Protein AF-A0A645FWK5-F1 (afdb_monomer)

Structure (mmCIF, N/CA/C/O backbone):
data_AF-A0A645FWK5-F1
#
_entry.id   AF-A0A645FWK5-F1
#
loop_
_atom_site.group_PDB
_atom_site.id
_atom_site.type_symbol
_atom_site.label_atom_id
_atom_site.label_alt_id
_atom_site.label_comp_id
_atom_site.label_asym_id
_atom_site.label_entity_id
_atom_site.label_seq_id
_atom_site.pdbx_PDB_ins_code
_atom_site.Cartn_x
_atom_site.Cartn_y
_atom_site.Cartn_z
_atom_site.occupancy
_atom_site.B_iso_or_equiv
_atom_site.auth_seq_id
_atom_site.auth_comp_id
_atom_site.auth_asym_id
_atom_site.auth_atom_id
_atom_site.pdbx_PDB_model_num
ATOM 1 N N . MET A 1 1 ? -6.117 4.543 -31.894 1.00 68.00 1 MET A N 1
ATOM 2 C CA . MET A 1 1 ? -6.393 4.931 -30.494 1.00 68.00 1 MET A CA 1
ATOM 3 C C . MET A 1 1 ? -5.572 6.162 -30.114 1.00 68.00 1 MET A C 1
ATOM 5 O O . MET A 1 1 ? -6.156 7.103 -29.608 1.00 68.00 1 MET A O 1
ATOM 9 N N . GLU A 1 2 ? -4.288 6.235 -30.479 1.00 79.75 2 GLU A N 1
ATOM 10 C CA . GLU A 1 2 ? -3.464 7.461 -30.353 1.00 79.75 2 GLU A CA 1
ATOM 11 C C . GLU A 1 2 ? -4.088 8.691 -31.031 1.00 79.75 2 GLU A C 1
ATOM 13 O O . GLU A 1 2 ? -4.294 9.718 -30.398 1.00 79.75 2 GLU A O 1
ATOM 18 N N . ASP A 1 3 ? -4.516 8.550 -3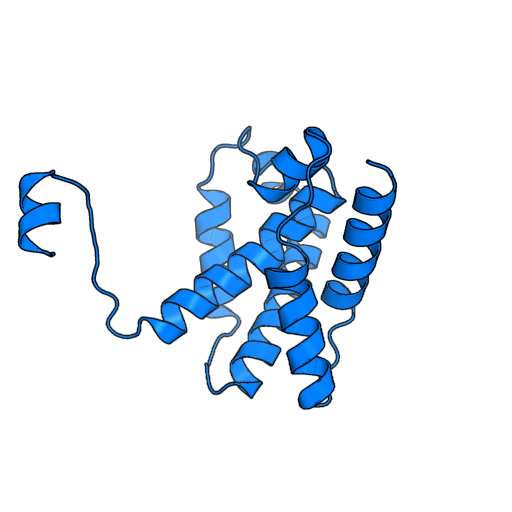2.287 1.00 84.12 3 ASP 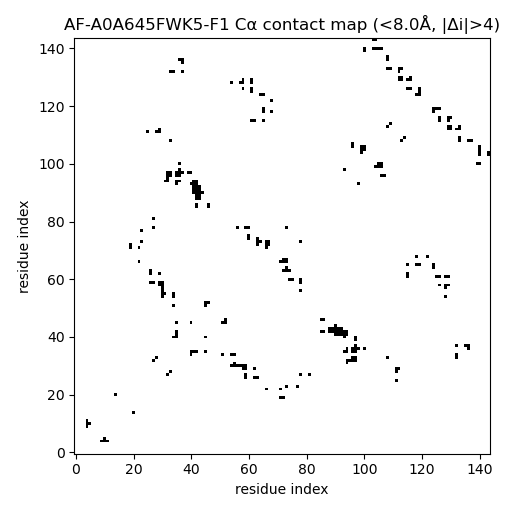A N 1
ATOM 19 C CA . ASP A 1 3 ? -5.224 9.596 -33.043 1.00 84.12 3 ASP A CA 1
ATOM 20 C C . ASP A 1 3 ? -6.532 10.070 -32.365 1.00 84.12 3 ASP A C 1
ATOM 22 O O . ASP A 1 3 ? -6.988 11.190 -32.572 1.00 84.12 3 ASP A O 1
ATOM 26 N N . PHE A 1 4 ? -7.140 9.250 -31.500 1.00 88.75 4 PHE A N 1
ATOM 27 C CA . PHE A 1 4 ? -8.268 9.690 -30.679 1.00 88.75 4 PHE A CA 1
ATOM 28 C C . PHE A 1 4 ? -7.798 10.582 -29.522 1.00 88.75 4 PHE A C 1
ATOM 30 O O . PHE A 1 4 ? -8.301 11.696 -29.404 1.00 88.75 4 PHE A O 1
ATOM 37 N N . PHE A 1 5 ? -6.805 10.146 -28.737 1.00 87.81 5 PHE A N 1
ATOM 38 C CA . PHE A 1 5 ? -6.275 10.921 -27.606 1.00 87.81 5 PHE A CA 1
ATOM 39 C C . PHE A 1 5 ? -5.657 12.260 -28.037 1.00 87.81 5 PHE A C 1
ATOM 41 O O . PHE A 1 5 ? -5.910 13.285 -27.400 1.00 87.81 5 PHE A O 1
ATOM 48 N N . LEU A 1 6 ? -4.941 12.281 -29.169 1.00 84.75 6 LEU A N 1
ATOM 49 C CA . LEU A 1 6 ? -4.386 13.507 -29.755 1.00 84.75 6 LEU A CA 1
ATOM 50 C C . LEU A 1 6 ? -5.475 14.526 -30.106 1.00 84.75 6 L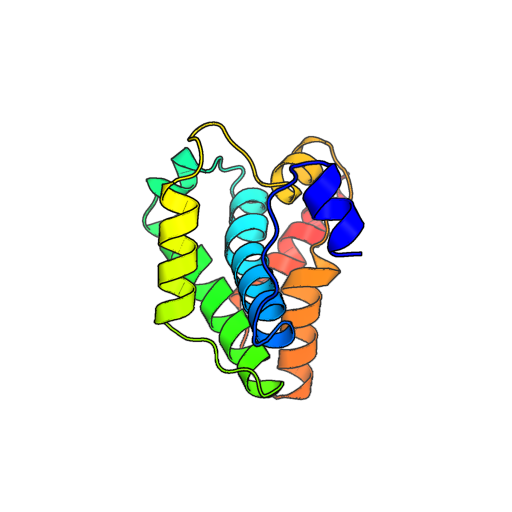EU A C 1
ATOM 52 O O . LEU A 1 6 ? -5.311 15.719 -29.861 1.00 84.75 6 LEU A O 1
ATOM 56 N N . ARG A 1 7 ? -6.611 14.068 -30.645 1.00 92.69 7 ARG A N 1
ATOM 57 C CA . ARG A 1 7 ? -7.734 14.950 -30.994 1.00 92.69 7 ARG A CA 1
ATOM 58 C C . ARG A 1 7 ? -8.508 15.457 -29.785 1.00 92.69 7 ARG A C 1
ATOM 60 O O . ARG A 1 7 ? -9.095 16.531 -29.868 1.00 92.69 7 ARG A O 1
ATOM 67 N N . THR A 1 8 ? -8.552 14.697 -28.694 1.00 93.25 8 THR A N 1
ATOM 68 C CA . THR A 1 8 ? -9.284 15.095 -27.484 1.00 93.25 8 THR A CA 1
ATOM 69 C C . THR A 1 8 ? -8.459 15.967 -26.541 1.00 93.25 8 THR A C 1
ATOM 71 O O . THR A 1 8 ? -9.027 16.525 -25.608 1.00 93.25 8 THR A O 1
ATOM 74 N N . GLY A 1 9 ? -7.141 16.080 -26.751 1.00 89.06 9 GLY A N 1
ATOM 75 C CA . GLY A 1 9 ? -6.245 16.822 -25.857 1.00 89.06 9 GLY A CA 1
ATOM 76 C C . GLY A 1 9 ? -6.098 16.181 -24.473 1.00 89.06 9 GLY A C 1
ATOM 77 O O . GLY A 1 9 ? -5.742 16.862 -23.517 1.00 89.06 9 GLY A O 1
ATOM 78 N N . ILE A 1 10 ? -6.406 14.885 -24.358 1.00 90.19 10 ILE A N 1
ATOM 79 C CA . ILE A 1 10 ? -6.196 14.123 -23.126 1.00 90.19 10 ILE A CA 1
ATOM 80 C C . ILE A 1 10 ? -4.739 13.682 -23.138 1.00 90.19 10 ILE A C 1
ATOM 82 O O . ILE A 1 10 ? -4.320 12.975 -24.056 1.00 90.19 10 ILE A O 1
ATOM 86 N N . GLU A 1 11 ? -3.978 14.111 -22.135 1.00 89.00 11 GLU A N 1
ATOM 87 C CA . GLU A 1 11 ? -2.594 13.679 -21.969 1.00 89.00 11 GLU A CA 1
ATOM 88 C C . GLU A 1 11 ? -2.527 12.156 -21.831 1.00 89.00 11 GLU A C 1
ATOM 90 O O . GLU A 1 11 ? -3.297 11.541 -21.089 1.00 89.00 11 GLU A O 1
ATOM 95 N N . TYR A 1 12 ? -1.604 11.550 -22.569 1.00 88.56 12 TYR A N 1
ATOM 96 C CA . TYR A 1 12 ? -1.345 10.122 -22.526 1.00 88.56 12 TYR A CA 1
ATOM 97 C C . TYR A 1 12 ? 0.150 9.874 -22.662 1.00 88.56 12 TYR A C 1
ATOM 99 O O . TYR A 1 12 ? 0.881 10.666 -23.254 1.00 88.56 12 TYR A O 1
ATOM 107 N N . ASP A 1 13 ? 0.574 8.739 -22.132 1.00 88.25 13 ASP A N 1
ATOM 108 C CA . ASP A 1 13 ? 1.906 8.193 -22.322 1.00 88.25 13 ASP A CA 1
ATOM 109 C C . ASP A 1 13 ? 1.760 6.704 -22.642 1.00 88.25 13 ASP A C 1
ATOM 111 O O . ASP A 1 13 ? 0.814 6.058 -22.174 1.00 88.25 13 ASP A O 1
ATOM 115 N N . ILE A 1 14 ? 2.653 6.168 -23.472 1.00 88.62 14 ILE A N 1
ATOM 116 C CA . ILE A 1 14 ? 2.700 4.735 -23.776 1.00 88.62 14 ILE A CA 1
ATOM 117 C C . ILE A 1 14 ? 3.930 4.181 -23.063 1.00 88.62 14 ILE A C 1
ATOM 119 O O . ILE A 1 14 ? 5.045 4.394 -23.539 1.00 88.62 14 ILE A O 1
ATOM 123 N N . PRO A 1 15 ? 3.753 3.465 -21.939 1.00 89.25 15 PRO A N 1
ATOM 124 C CA . PRO A 1 15 ? 4.878 2.914 -21.208 1.00 89.25 15 PRO A CA 1
ATOM 125 C C . PRO A 1 15 ? 5.660 1.927 -22.072 1.00 89.25 15 PRO A C 1
ATOM 127 O O . PRO A 1 15 ? 5.067 1.050 -22.703 1.00 89.25 15 PRO A O 1
ATOM 130 N N . GLU A 1 16 ? 6.989 2.012 -22.024 1.00 90.06 16 GLU A N 1
ATOM 131 C CA . GLU A 1 16 ? 7.875 1.023 -22.654 1.00 90.06 16 GLU A CA 1
ATOM 132 C C . GLU A 1 16 ? 7.628 -0.390 -22.100 1.00 90.06 16 GLU A C 1
ATOM 134 O O . GLU A 1 16 ? 7.682 -1.373 -22.836 1.00 90.06 16 GLU A O 1
ATOM 139 N N . ASP A 1 17 ? 7.298 -0.481 -20.807 1.00 93.38 17 ASP A N 1
ATOM 140 C CA . ASP A 1 17 ? 6.880 -1.710 -20.138 1.00 93.38 17 ASP A CA 1
ATOM 141 C C . ASP A 1 17 ? 5.573 -1.484 -19.366 1.00 93.38 17 ASP A C 1
ATOM 143 O O . ASP A 1 17 ? 5.536 -0.973 -18.237 1.00 93.38 17 ASP A O 1
ATOM 147 N N . MET A 1 18 ? 4.470 -1.881 -20.002 1.00 94.88 18 MET A N 1
ATOM 148 C CA . MET A 1 18 ? 3.132 -1.786 -19.425 1.00 94.88 18 MET A CA 1
ATOM 149 C C . MET A 1 18 ? 2.966 -2.692 -18.201 1.00 94.88 18 MET A C 1
ATOM 151 O O . MET A 1 18 ? 2.308 -2.298 -17.240 1.00 94.88 18 MET A O 1
ATOM 155 N N . ILE A 1 19 ? 3.569 -3.883 -18.195 1.00 96.38 19 ILE A N 1
ATOM 156 C CA . ILE A 1 19 ? 3.394 -4.846 -17.101 1.00 96.38 19 ILE A CA 1
ATOM 157 C C . ILE A 1 19 ? 4.065 -4.319 -15.835 1.00 96.38 19 ILE A C 1
ATOM 159 O O . ILE A 1 19 ? 3.433 -4.267 -14.780 1.00 96.38 19 ILE A O 1
ATOM 163 N N . THR A 1 20 ? 5.297 -3.826 -15.942 1.00 95.25 20 THR A N 1
ATOM 164 C CA . THR A 1 20 ? 5.979 -3.180 -14.813 1.00 95.25 20 THR A CA 1
ATOM 165 C C . THR A 1 20 ? 5.212 -1.948 -14.326 1.00 95.25 20 THR A C 1
ATOM 167 O O . THR A 1 20 ? 5.099 -1.716 -13.121 1.00 95.25 20 THR A O 1
ATOM 170 N N . SER A 1 21 ? 4.633 -1.167 -15.240 1.00 95.38 21 SER A N 1
ATOM 171 C CA . SER A 1 21 ? 3.834 0.016 -14.892 1.00 95.38 21 SER A CA 1
ATOM 172 C C . SER A 1 21 ? 2.556 -0.347 -14.125 1.00 95.38 21 SER A C 1
ATOM 174 O O . SER A 1 21 ? 2.227 0.303 -13.128 1.00 95.38 21 SER A O 1
ATOM 176 N N . LEU A 1 22 ? 1.882 -1.431 -14.522 1.00 97.00 22 LEU A N 1
ATOM 177 C CA . LEU A 1 22 ? 0.736 -1.989 -13.801 1.00 97.00 22 LEU A CA 1
ATOM 178 C C . LEU A 1 22 ? 1.129 -2.443 -12.392 1.00 97.00 22 LEU A C 1
ATOM 180 O O . LEU A 1 22 ? 0.460 -2.070 -11.429 1.00 97.00 22 LEU A O 1
ATOM 184 N N . TRP A 1 23 ? 2.242 -3.164 -12.245 1.00 98.12 23 TRP A N 1
ATOM 185 C CA . TRP A 1 23 ? 2.727 -3.616 -10.938 1.00 98.12 23 TRP A CA 1
ATOM 186 C C . TRP A 1 23 ? 3.129 -2.465 -10.012 1.00 98.12 23 TRP A C 1
ATOM 188 O O . TRP A 1 23 ? 2.835 -2.515 -8.819 1.00 98.12 23 TRP A O 1
ATOM 198 N N . LYS A 1 24 ? 3.723 -1.388 -10.542 1.00 97.56 24 LYS A N 1
ATOM 199 C CA . LYS A 1 24 ? 3.991 -0.165 -9.762 1.00 97.56 24 LYS A CA 1
ATOM 200 C C . LYS A 1 24 ? 2.700 0.435 -9.213 1.00 97.56 24 LYS A C 1
ATOM 202 O O . LYS A 1 24 ? 2.625 0.775 -8.033 1.00 97.56 24 LYS A O 1
ATOM 207 N N . LYS A 1 25 ? 1.664 0.540 -10.053 1.00 96.88 25 LYS A N 1
ATOM 208 C CA . LYS A 1 25 ? 0.363 1.075 -9.637 1.00 96.88 25 LYS A CA 1
ATOM 209 C C . LYS A 1 25 ? -0.330 0.165 -8.622 1.00 96.88 25 LYS A C 1
ATOM 211 O O . LYS A 1 25 ? -0.866 0.656 -7.628 1.00 96.88 25 LYS A O 1
ATOM 216 N N . PHE A 1 26 ? -0.277 -1.143 -8.848 1.00 98.44 26 PHE A N 1
ATOM 217 C CA . PHE A 1 26 ? -0.772 -2.162 -7.929 1.00 98.44 26 PHE A CA 1
ATOM 218 C C . PHE A 1 26 ? -0.093 -2.067 -6.556 1.00 98.44 26 PHE A C 1
ATOM 220 O O . PHE A 1 26 ? -0.781 -1.986 -5.539 1.00 98.44 26 PHE A O 1
ATOM 227 N N . MET A 1 27 ? 1.241 -1.994 -6.519 1.00 98.62 27 MET A N 1
ATOM 228 C CA . MET A 1 27 ? 2.020 -1.829 -5.290 1.00 98.62 27 MET A CA 1
ATOM 229 C C . MET A 1 27 ? 1.612 -0.550 -4.552 1.00 98.62 27 MET A C 1
ATOM 231 O O . MET A 1 27 ? 1.323 -0.600 -3.356 1.00 98.62 27 MET A O 1
ATOM 235 N N . MET A 1 28 ? 1.511 0.579 -5.266 1.00 98.12 28 MET A N 1
ATOM 236 C CA . MET A 1 28 ? 1.076 1.850 -4.682 1.00 98.12 28 MET A CA 1
ATOM 237 C C . MET A 1 28 ? -0.304 1.731 -4.031 1.00 98.12 28 MET A C 1
ATOM 239 O O . MET A 1 28 ? -0.466 2.142 -2.886 1.00 98.12 28 MET A O 1
ATOM 243 N N . ASN A 1 29 ? -1.293 1.168 -4.730 1.00 98.12 29 ASN A N 1
ATOM 244 C CA . ASN A 1 29 ? -2.644 1.017 -4.191 1.00 98.12 29 ASN A CA 1
ATOM 245 C C . ASN A 1 29 ? -2.670 0.038 -3.002 1.00 98.12 29 ASN A C 1
ATOM 247 O O . ASN A 1 29 ? -3.315 0.315 -1.994 1.00 98.12 29 ASN A O 1
ATOM 251 N N . THR A 1 30 ? -1.911 -1.056 -3.074 1.00 98.31 30 THR A N 1
ATOM 252 C CA . THR A 1 30 ? -1.781 -2.039 -1.988 1.00 98.31 30 THR A CA 1
ATOM 253 C C . THR A 1 30 ? -1.223 -1.390 -0.718 1.00 98.31 30 THR A C 1
ATOM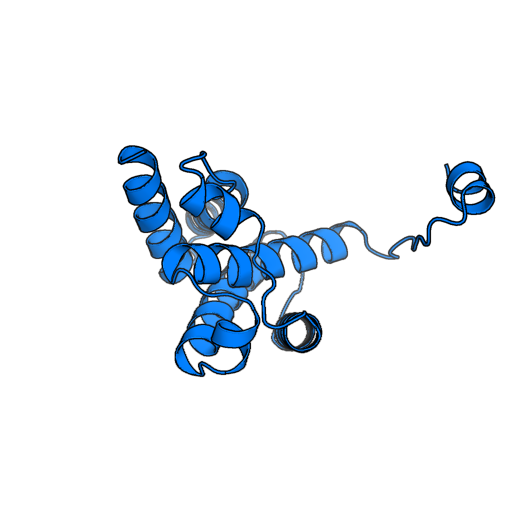 255 O O . THR A 1 30 ? -1.745 -1.606 0.373 1.00 98.31 30 THR A O 1
ATOM 258 N N . GLY A 1 31 ? -0.209 -0.533 -0.838 1.00 97.62 31 GLY A N 1
ATOM 259 C CA . GLY A 1 31 ? 0.314 0.220 0.299 1.00 97.62 31 GLY A CA 1
ATOM 260 C C . GLY A 1 31 ? -0.621 1.329 0.773 1.00 97.62 31 GLY A C 1
ATOM 261 O O . GLY A 1 31 ? -0.989 1.392 1.942 1.00 97.62 31 GLY A O 1
ATOM 262 N N . LEU A 1 32 ? -0.994 2.236 -0.126 1.00 98.06 32 LEU A N 1
ATOM 263 C CA . LEU A 1 32 ? -1.666 3.492 0.208 1.00 98.06 32 LEU A CA 1
ATOM 264 C C . LEU A 1 32 ? -3.163 3.320 0.486 1.00 98.06 32 LEU A C 1
ATOM 266 O O . LEU A 1 32 ? -3.634 3.776 1.530 1.00 98.06 32 LEU A O 1
ATOM 270 N N . ASN A 1 33 ? -3.911 2.671 -0.414 1.00 98.38 33 ASN A N 1
ATOM 271 C CA . ASN A 1 33 ? -5.372 2.581 -0.317 1.00 98.38 33 ASN A CA 1
ATOM 272 C C . ASN A 1 33 ? -5.777 1.808 0.935 1.00 98.38 33 ASN A C 1
ATOM 274 O O . ASN A 1 33 ? -6.543 2.325 1.747 1.00 98.38 33 ASN A O 1
ATOM 278 N N . GLN A 1 34 ? -5.175 0.640 1.151 1.00 98.50 34 GLN A N 1
ATOM 279 C CA . GLN A 1 34 ? -5.483 -0.213 2.299 1.00 98.50 34 GLN A CA 1
ATOM 280 C C . GLN A 1 34 ? -5.119 0.457 3.628 1.00 98.50 34 GLN A C 1
ATOM 282 O O . GLN A 1 34 ? -5.934 0.473 4.549 1.00 98.50 34 GLN A O 1
ATOM 287 N N . THR A 1 35 ? -3.943 1.098 3.713 1.00 98.56 35 THR A N 1
ATOM 288 C CA . THR A 1 35 ? -3.557 1.828 4.931 1.00 98.56 35 THR A CA 1
ATOM 289 C C . THR A 1 35 ? -4.535 2.965 5.226 1.00 98.56 35 THR A C 1
ATOM 291 O O . THR A 1 35 ? -4.979 3.119 6.362 1.00 98.56 35 THR A O 1
ATOM 294 N N . SER A 1 36 ? -4.894 3.758 4.210 1.00 98.50 36 SER A N 1
ATOM 295 C CA . SER A 1 36 ? -5.826 4.876 4.393 1.00 98.50 36 SER A CA 1
ATOM 296 C C . SER A 1 36 ? -7.223 4.412 4.816 1.00 98.50 36 SER A C 1
ATOM 298 O O . SER A 1 36 ? -7.825 5.043 5.679 1.00 98.50 36 SER A O 1
ATOM 300 N N . ALA A 1 37 ? -7.702 3.291 4.266 1.00 98.38 37 ALA A N 1
ATOM 301 C CA . ALA A 1 37 ? -9.001 2.709 4.575 1.00 98.38 37 ALA A CA 1
ATOM 302 C C . ALA A 1 37 ? -9.061 2.202 6.021 1.00 98.38 37 ALA A C 1
ATOM 304 O O . ALA A 1 37 ? -9.997 2.519 6.747 1.00 98.38 37 ALA A O 1
ATOM 305 N N . ILE A 1 38 ? -8.021 1.489 6.463 1.00 98.25 38 ILE A N 1
ATOM 306 C CA . ILE A 1 38 ? -7.945 0.935 7.820 1.00 98.25 38 ILE A CA 1
ATOM 307 C C . ILE A 1 38 ? -7.799 2.032 8.879 1.00 98.25 38 ILE A C 1
ATOM 309 O O . ILE A 1 38 ? -8.382 1.931 9.956 1.00 98.25 38 ILE A O 1
ATOM 313 N N . LEU A 1 39 ? -7.015 3.077 8.596 1.00 98.38 39 LEU A N 1
ATOM 314 C CA . LEU A 1 39 ? -6.772 4.161 9.552 1.00 98.38 39 LEU A CA 1
ATOM 315 C C . LEU A 1 39 ? -7.833 5.269 9.510 1.00 98.38 39 LEU A C 1
ATOM 317 O O . LEU A 1 39 ? -7.882 6.087 10.427 1.00 98.38 39 LEU A O 1
ATOM 321 N N . GLY A 1 40 ? -8.650 5.340 8.456 1.00 98.31 40 GLY A N 1
ATOM 322 C CA . GLY A 1 40 ? -9.552 6.472 8.231 1.00 98.31 40 GLY A CA 1
ATOM 323 C C . GLY A 1 40 ? -8.814 7.770 7.880 1.00 98.31 40 GLY A C 1
ATOM 324 O O . GLY A 1 40 ? -9.258 8.854 8.250 1.00 98.31 40 GLY A O 1
ATOM 325 N N . PHE A 1 41 ? -7.640 7.679 7.247 1.00 98.56 41 PHE A N 1
ATOM 326 C CA . PHE A 1 41 ? -6.732 8.817 7.060 1.00 98.56 41 PHE A CA 1
ATOM 327 C C . PHE A 1 41 ? -6.821 9.418 5.655 1.00 98.56 41 PHE A C 1
ATOM 329 O O . PHE A 1 41 ? -6.726 8.714 4.651 1.00 98.56 41 PHE A O 1
ATOM 336 N N . THR A 1 42 ? -6.897 10.749 5.582 1.00 98.62 42 THR A N 1
ATOM 337 C CA . THR A 1 42 ? -6.678 11.502 4.335 1.00 98.62 42 THR A CA 1
ATOM 338 C C . THR A 1 42 ? -5.202 11.471 3.926 1.00 98.62 42 THR A C 1
ATOM 340 O O . THR A 1 42 ? -4.328 11.145 4.739 1.00 98.62 42 THR A O 1
ATOM 343 N N . TYR A 1 43 ? -4.881 11.884 2.694 1.00 98.38 43 TYR A N 1
ATOM 344 C CA . TYR A 1 43 ? -3.485 11.998 2.251 1.00 98.38 43 TYR A CA 1
ATOM 345 C C . TYR A 1 43 ? -2.652 12.870 3.195 1.00 98.38 43 TYR A C 1
ATOM 347 O O . TYR A 1 43 ? -1.558 12.472 3.576 1.00 98.38 43 TYR A O 1
ATOM 355 N N . GLY A 1 44 ? -3.179 13.999 3.674 1.00 98.44 44 GLY A N 1
ATOM 356 C CA . GLY A 1 44 ? -2.454 14.880 4.591 1.00 98.44 44 GLY A CA 1
ATOM 357 C C . GLY A 1 44 ? -2.108 14.221 5.928 1.00 98.44 44 GLY A C 1
ATOM 358 O O . GLY A 1 44 ? -1.027 14.444 6.477 1.00 98.44 44 GLY A O 1
ATOM 359 N N . MET A 1 45 ? -3.004 13.389 6.464 1.00 98.56 45 MET A N 1
ATOM 360 C CA . MET A 1 45 ? -2.734 12.624 7.687 1.00 98.56 45 MET A CA 1
ATOM 361 C C . MET A 1 45 ? -1.655 11.562 7.449 1.00 98.56 45 MET A C 1
ATOM 363 O O . MET A 1 45 ? -0.747 11.412 8.268 1.00 98.56 45 MET A O 1
ATOM 367 N N . MET A 1 46 ? -1.712 10.883 6.300 1.00 98.25 46 MET A N 1
ATOM 368 C CA . MET A 1 46 ? -0.713 9.899 5.876 1.00 98.25 46 MET A CA 1
ATOM 369 C C . MET A 1 46 ? 0.671 10.528 5.663 1.00 98.25 46 MET A C 1
ATOM 371 O O . MET A 1 46 ? 1.667 9.998 6.151 1.00 98.25 46 MET A O 1
ATOM 375 N N . GLN A 1 47 ? 0.737 11.691 5.010 1.00 98.38 47 GLN A N 1
ATOM 376 C CA . GLN A 1 47 ? 1.970 12.445 4.759 1.00 98.38 47 GLN A CA 1
ATOM 377 C C . GLN A 1 47 ? 2.715 12.774 6.059 1.00 98.38 47 GLN A C 1
ATOM 379 O O . GLN A 1 47 ? 3.939 12.657 6.117 1.00 98.38 47 GLN A O 1
ATOM 384 N N . ARG A 1 48 ? 1.981 13.149 7.117 1.00 98.19 48 ARG A N 1
ATOM 385 C CA . ARG A 1 48 ? 2.550 13.611 8.395 1.00 98.19 48 ARG A CA 1
ATOM 386 C C . ARG A 1 48 ? 2.830 12.507 9.412 1.00 98.19 48 ARG A C 1
ATOM 388 O O . ARG A 1 48 ? 3.519 12.782 10.387 1.00 98.19 48 ARG A O 1
ATOM 395 N N . SER A 1 49 ? 2.289 11.301 9.236 1.00 98.56 49 SER A N 1
ATOM 396 C CA . SER A 1 49 ? 2.391 10.219 10.223 1.00 98.56 49 SER A CA 1
ATOM 397 C C . SER A 1 49 ? 3.540 9.257 9.891 1.00 98.56 49 SER A C 1
ATOM 399 O O . SER A 1 49 ? 3.407 8.456 8.962 1.00 98.56 49 SER A O 1
ATOM 401 N N . PRO A 1 50 ? 4.654 9.251 10.656 1.00 98.50 50 PRO A N 1
ATOM 402 C CA . PRO A 1 50 ? 5.760 8.325 10.408 1.00 98.50 50 PRO A CA 1
ATOM 403 C C . PRO A 1 50 ? 5.326 6.860 10.512 1.00 98.50 50 PRO A C 1
ATOM 405 O O . PRO A 1 50 ? 5.747 6.036 9.705 1.00 98.50 50 PRO A O 1
ATOM 408 N N . SER A 1 51 ? 4.437 6.545 11.457 1.00 98.62 51 SER A N 1
ATOM 409 C CA . SER A 1 51 ? 3.913 5.190 11.644 1.00 98.62 51 SER A CA 1
ATOM 410 C C . SER A 1 51 ? 3.034 4.744 10.478 1.00 98.62 51 SER A C 1
ATOM 412 O O . SER A 1 51 ? 3.152 3.605 10.035 1.00 98.62 51 SER A O 1
ATOM 414 N N . ALA A 1 52 ? 2.190 5.635 9.940 1.00 98.44 52 ALA A N 1
ATOM 415 C CA . ALA A 1 52 ? 1.381 5.305 8.768 1.00 98.44 52 ALA A CA 1
ATOM 416 C C . ALA A 1 52 ? 2.268 5.074 7.537 1.00 98.44 52 ALA A C 1
ATOM 418 O O . ALA A 1 52 ? 2.083 4.090 6.828 1.00 98.44 52 ALA A O 1
ATOM 419 N N . ARG A 1 53 ? 3.290 5.916 7.328 1.00 98.50 53 ARG A N 1
ATOM 420 C CA . ARG A 1 53 ? 4.269 5.731 6.243 1.00 98.50 53 ARG A CA 1
ATOM 421 C C . ARG A 1 53 ? 5.062 4.434 6.388 1.00 98.50 53 ARG A C 1
ATOM 423 O O . ARG A 1 53 ? 5.287 3.755 5.393 1.00 98.50 53 ARG A O 1
ATOM 430 N N . ALA A 1 54 ? 5.475 4.072 7.602 1.00 98.69 54 ALA A N 1
ATOM 431 C CA . ALA A 1 54 ? 6.161 2.806 7.851 1.00 98.69 54 ALA A CA 1
ATOM 432 C C . ALA A 1 54 ? 5.265 1.613 7.492 1.00 98.69 54 ALA A C 1
ATOM 434 O O . ALA A 1 54 ? 5.703 0.698 6.802 1.00 98.69 54 ALA A O 1
ATOM 435 N N . LEU A 1 55 ? 3.991 1.671 7.881 1.00 98.56 55 LEU A N 1
ATOM 436 C CA . LEU A 1 55 ? 3.029 0.620 7.584 1.00 98.56 55 LEU A CA 1
ATOM 437 C C . LEU A 1 55 ? 2.744 0.503 6.073 1.00 98.56 55 LEU A C 1
ATOM 439 O O . LEU A 1 55 ? 2.784 -0.600 5.530 1.00 98.56 55 LEU A O 1
ATOM 443 N N . MET A 1 56 ? 2.563 1.635 5.379 1.00 98.56 56 MET A N 1
ATOM 444 C CA . MET A 1 56 ? 2.467 1.667 3.914 1.00 98.56 56 MET A CA 1
ATOM 445 C C . MET A 1 56 ? 3.691 1.029 3.254 1.00 98.56 56 MET A C 1
ATOM 447 O O . MET A 1 56 ? 3.543 0.262 2.307 1.00 98.56 56 MET A O 1
ATOM 451 N N . ARG A 1 57 ? 4.901 1.356 3.734 1.00 98.81 57 ARG A N 1
ATOM 452 C CA . ARG A 1 57 ? 6.151 0.802 3.203 1.00 98.81 57 ARG A CA 1
ATOM 453 C C . ARG A 1 57 ? 6.178 -0.711 3.355 1.00 98.81 57 ARG A C 1
ATOM 455 O O . ARG A 1 57 ? 6.403 -1.381 2.359 1.00 98.81 57 ARG A O 1
ATOM 462 N N . SER A 1 58 ? 5.882 -1.241 4.540 1.00 98.81 58 SER A N 1
ATOM 463 C CA . SER A 1 58 ? 5.855 -2.691 4.762 1.00 98.81 58 SER A CA 1
ATOM 464 C C . SER A 1 58 ? 4.858 -3.402 3.843 1.00 98.81 58 SER A C 1
ATOM 466 O O . SER A 1 58 ? 5.193 -4.419 3.242 1.00 9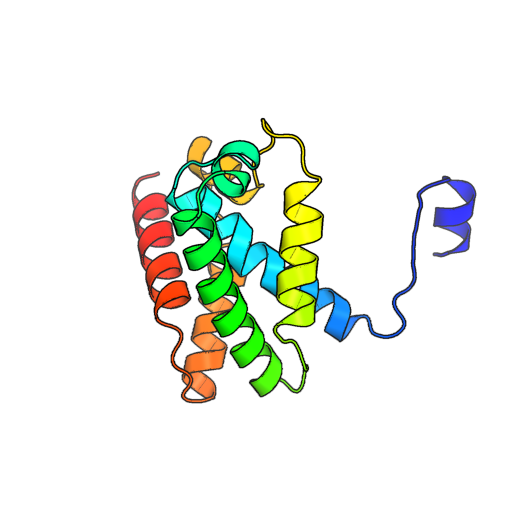8.81 58 SER A O 1
ATOM 468 N N . ALA A 1 59 ? 3.661 -2.840 3.651 1.00 98.81 59 ALA A N 1
ATOM 469 C CA . ALA A 1 59 ? 2.688 -3.389 2.706 1.00 98.81 59 ALA A CA 1
ATOM 470 C C . ALA A 1 59 ? 3.181 -3.345 1.243 1.00 98.81 59 ALA A C 1
ATOM 472 O O . ALA A 1 59 ? 2.936 -4.288 0.489 1.00 98.81 59 ALA A O 1
ATOM 473 N N . MET A 1 60 ? 3.887 -2.279 0.840 1.00 98.81 60 MET A N 1
ATOM 474 C CA . MET A 1 60 ? 4.488 -2.165 -0.497 1.00 98.81 60 MET A CA 1
ATOM 475 C C . MET A 1 60 ? 5.678 -3.107 -0.695 1.00 98.81 60 MET A C 1
ATOM 477 O O . MET A 1 60 ? 5.826 -3.653 -1.780 1.00 98.81 60 MET A O 1
ATOM 481 N N . GLU A 1 61 ? 6.506 -3.328 0.326 1.00 98.88 61 GLU A N 1
ATOM 482 C CA . GLU A 1 61 ? 7.627 -4.277 0.276 1.00 98.88 61 GLU A CA 1
ATOM 483 C C . GLU A 1 61 ? 7.126 -5.713 0.081 1.00 98.88 61 GLU A C 1
ATOM 485 O O . GLU A 1 61 ? 7.670 -6.453 -0.736 1.00 98.88 61 GLU A O 1
ATOM 490 N N . GLU A 1 62 ? 6.037 -6.089 0.754 1.00 98.88 62 GLU A N 1
ATOM 491 C CA . GLU A 1 62 ? 5.366 -7.375 0.536 1.00 98.88 62 GLU A CA 1
ATOM 492 C C . GLU A 1 62 ? 4.799 -7.503 -0.887 1.00 98.88 62 GLU A C 1
ATOM 494 O O . GLU A 1 62 ? 4.960 -8.541 -1.530 1.00 98.88 62 GLU A O 1
ATOM 499 N N . ALA A 1 63 ? 4.181 -6.440 -1.412 1.00 98.75 63 ALA A N 1
ATOM 500 C CA . ALA A 1 63 ? 3.688 -6.414 -2.789 1.00 98.75 63 ALA A CA 1
ATOM 501 C C . ALA A 1 63 ? 4.830 -6.472 -3.821 1.00 98.75 63 ALA A C 1
ATOM 503 O O . ALA A 1 63 ? 4.697 -7.140 -4.844 1.00 98.75 63 ALA A O 1
ATOM 504 N N . ALA A 1 64 ? 5.963 -5.821 -3.550 1.00 98.69 64 ALA A N 1
ATOM 505 C CA . ALA A 1 64 ? 7.161 -5.887 -4.382 1.00 98.69 64 ALA A CA 1
ATOM 506 C C . ALA A 1 64 ? 7.782 -7.293 -4.371 1.00 98.69 64 ALA A C 1
ATOM 508 O O . ALA A 1 64 ? 8.192 -7.790 -5.418 1.00 98.69 64 ALA A O 1
ATOM 509 N N . ALA A 1 65 ? 7.796 -7.973 -3.219 1.00 98.69 65 ALA A N 1
ATOM 510 C CA . ALA A 1 65 ? 8.226 -9.367 -3.130 1.00 98.69 65 ALA A CA 1
ATOM 511 C C . ALA A 1 65 ? 7.310 -10.302 -3.941 1.00 98.69 65 ALA A C 1
ATOM 513 O O . ALA A 1 65 ? 7.804 -11.174 -4.656 1.00 98.69 65 ALA A O 1
ATOM 514 N N . ALA A 1 66 ? 5.989 -10.088 -3.883 1.00 98.62 66 ALA A N 1
ATOM 515 C CA . ALA A 1 66 ? 5.030 -10.809 -4.719 1.00 98.62 66 ALA A CA 1
ATOM 516 C C . ALA A 1 66 ? 5.254 -10.537 -6.21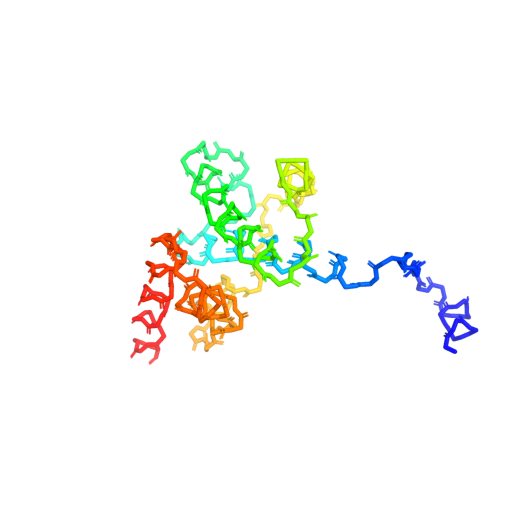9 1.00 98.62 66 ALA A C 1
ATOM 518 O O . ALA A 1 66 ? 5.283 -11.477 -7.009 1.00 98.62 66 ALA A O 1
ATOM 519 N N . ALA A 1 67 ? 5.503 -9.282 -6.609 1.00 98.38 67 ALA A N 1
ATOM 520 C CA . ALA A 1 67 ? 5.854 -8.929 -7.987 1.00 98.38 67 ALA A CA 1
ATOM 521 C C . ALA A 1 67 ? 7.132 -9.653 -8.454 1.00 98.38 67 ALA A C 1
ATOM 523 O O . ALA A 1 67 ? 7.169 -10.198 -9.557 1.00 98.38 67 ALA A O 1
ATOM 524 N N . GLY A 1 68 ? 8.151 -9.729 -7.591 1.00 98.38 68 GLY A N 1
ATOM 525 C CA . GLY A 1 68 ? 9.399 -10.440 -7.873 1.00 98.38 68 GLY A CA 1
ATOM 526 C C . GLY A 1 68 ? 9.198 -11.937 -8.120 1.00 98.38 68 GLY A C 1
ATOM 527 O O . GLY A 1 68 ? 9.837 -12.501 -9.008 1.00 98.38 68 GLY A O 1
ATOM 528 N N . ALA A 1 69 ? 8.273 -12.573 -7.396 1.00 98.19 69 ALA A N 1
ATOM 529 C CA . ALA A 1 69 ? 7.898 -13.971 -7.622 1.00 98.19 69 ALA A CA 1
ATOM 530 C C . ALA A 1 69 ? 7.203 -14.205 -8.978 1.00 98.19 69 ALA A C 1
ATOM 532 O O . ALA A 1 69 ? 7.305 -15.297 -9.534 1.00 98.19 69 ALA A O 1
ATOM 533 N N . GLU A 1 70 ? 6.573 -13.168 -9.530 1.00 97.88 70 GLU A N 1
ATOM 534 C CA . GLU A 1 70 ? 5.947 -13.143 -10.860 1.00 97.88 70 GLU A CA 1
ATOM 535 C C . GLU A 1 70 ? 6.891 -12.581 -11.949 1.00 97.88 70 GLU A C 1
ATOM 537 O O . GLU A 1 70 ? 6.473 -12.285 -13.068 1.00 97.88 70 GLU A O 1
ATOM 542 N N . GLY A 1 71 ? 8.187 -12.438 -11.642 1.00 97.38 71 GLY A N 1
ATOM 543 C CA . GLY A 1 71 ? 9.219 -12.022 -12.596 1.00 97.38 71 GLY A CA 1
ATOM 544 C C . GLY A 1 71 ? 9.341 -10.511 -12.813 1.00 97.38 71 GLY A C 1
ATOM 545 O O . GLY A 1 71 ? 10.059 -10.092 -13.721 1.00 97.38 71 GLY A O 1
ATOM 546 N N . ILE A 1 72 ? 8.685 -9.687 -11.992 1.00 97.81 72 ILE A N 1
ATOM 547 C CA . ILE A 1 72 ? 8.706 -8.225 -12.100 1.00 97.81 72 ILE A CA 1
ATOM 548 C C . ILE A 1 72 ? 9.541 -7.620 -10.975 1.00 97.81 72 ILE A C 1
ATOM 550 O O . ILE A 1 72 ? 9.239 -7.758 -9.792 1.00 97.81 72 ILE A O 1
ATOM 554 N N . SER A 1 73 ? 10.604 -6.910 -11.346 1.00 94.88 73 SER A N 1
ATOM 555 C CA . SER A 1 73 ? 11.526 -6.313 -10.381 1.00 94.88 73 SER A CA 1
ATOM 556 C C . SER A 1 73 ? 11.033 -4.943 -9.919 1.00 94.88 73 SER A C 1
ATOM 558 O O . SER A 1 73 ? 11.196 -3.949 -10.626 1.00 94.88 73 SER A O 1
ATOM 560 N N . LEU A 1 74 ? 10.496 -4.883 -8.702 1.00 96.94 74 LEU A N 1
ATOM 561 C CA . LEU A 1 74 ? 10.221 -3.646 -7.968 1.00 96.94 74 LEU A CA 1
ATOM 562 C C . LEU A 1 74 ? 11.042 -3.625 -6.678 1.00 96.94 74 LEU A C 1
ATOM 564 O O . LEU A 1 74 ? 11.245 -4.666 -6.056 1.00 96.94 74 LEU A O 1
ATOM 568 N N . GLY A 1 75 ? 11.499 -2.449 -6.252 1.00 94.56 75 GLY A N 1
ATOM 569 C CA . GLY A 1 75 ? 12.245 -2.331 -5.003 1.00 94.56 75 GLY A CA 1
ATOM 570 C C . GLY A 1 75 ? 12.127 -0.964 -4.348 1.00 94.56 75 GLY A C 1
ATOM 571 O O . GLY A 1 75 ? 11.183 -0.209 -4.578 1.00 94.56 75 GLY A O 1
ATOM 572 N N . THR A 1 76 ? 13.118 -0.637 -3.518 1.00 97.31 76 THR A N 1
ATOM 573 C CA . THR A 1 76 ? 13.146 0.594 -2.715 1.00 97.31 76 THR A CA 1
ATOM 574 C C . THR A 1 76 ? 12.918 1.847 -3.550 1.00 97.31 76 THR A C 1
ATOM 576 O O . THR A 1 76 ? 12.169 2.721 -3.130 1.00 97.31 76 THR A O 1
ATOM 579 N N . ARG A 1 77 ? 13.503 1.911 -4.752 1.00 97.62 77 ARG A N 1
ATOM 580 C CA . ARG A 1 77 ? 13.332 3.049 -5.658 1.00 97.62 77 ARG A CA 1
ATOM 581 C C . ARG A 1 77 ? 11.863 3.257 -6.018 1.00 97.62 77 ARG A C 1
ATOM 583 O O . ARG A 1 77 ? 11.346 4.349 -5.840 1.00 97.62 77 ARG A O 1
ATOM 590 N N . GLU A 1 78 ? 11.175 2.223 -6.491 1.00 97.81 78 GLU A N 1
ATOM 591 C CA . GLU A 1 78 ? 9.771 2.331 -6.895 1.00 97.81 78 GLU A CA 1
ATOM 592 C C . GLU A 1 78 ? 8.851 2.644 -5.705 1.00 97.81 78 GLU A C 1
ATOM 594 O O . GLU A 1 78 ? 7.863 3.363 -5.856 1.00 97.81 78 GLU A O 1
ATOM 599 N N . ILE A 1 79 ? 9.187 2.152 -4.511 1.00 98.44 79 ILE A N 1
ATOM 600 C CA . ILE A 1 79 ? 8.474 2.485 -3.271 1.00 98.44 79 ILE A CA 1
ATOM 601 C C . ILE A 1 79 ? 8.668 3.963 -2.914 1.00 98.44 79 ILE A C 1
ATOM 603 O O . ILE A 1 79 ? 7.705 4.658 -2.583 1.00 98.44 79 ILE A O 1
ATOM 607 N N . ASP A 1 80 ? 9.896 4.467 -3.003 1.00 98.31 80 ASP A N 1
ATOM 608 C CA . ASP A 1 80 ? 10.202 5.872 -2.741 1.00 98.31 80 ASP A CA 1
ATOM 609 C C . ASP A 1 80 ? 9.508 6.785 -3.762 1.00 98.31 80 ASP A C 1
ATOM 611 O O . ASP A 1 80 ? 8.979 7.834 -3.395 1.00 98.31 80 ASP A O 1
ATOM 615 N N . ASP A 1 81 ? 9.413 6.360 -5.022 1.00 97.50 81 ASP A N 1
ATOM 616 C CA . ASP A 1 81 ? 8.648 7.048 -6.064 1.00 97.50 81 ASP A CA 1
ATOM 617 C C . ASP A 1 81 ? 7.156 7.139 -5.706 1.00 97.50 81 ASP A C 1
ATOM 619 O O . ASP A 1 81 ? 6.552 8.204 -5.857 1.00 97.50 81 ASP A O 1
ATOM 623 N N . CYS A 1 82 ? 6.571 6.069 -5.154 1.00 97.69 82 CYS A N 1
ATOM 624 C CA . CYS A 1 82 ? 5.190 6.085 -4.661 1.00 97.69 82 CYS A CA 1
ATOM 625 C C . CYS A 1 82 ? 5.000 7.101 -3.526 1.00 97.69 82 CYS A C 1
ATOM 627 O O . CYS A 1 82 ? 4.003 7.826 -3.516 1.00 97.69 82 CYS A O 1
ATOM 629 N N . PHE A 1 83 ? 5.959 7.202 -2.598 1.00 98.25 83 PHE A N 1
ATOM 630 C CA . PHE A 1 83 ? 5.931 8.229 -1.553 1.00 98.25 83 PHE A CA 1
ATOM 631 C C . PHE A 1 83 ? 6.041 9.639 -2.132 1.00 98.25 83 PHE A C 1
ATOM 633 O O . PHE A 1 83 ? 5.265 10.503 -1.733 1.00 98.25 83 PHE A O 1
ATOM 640 N N . ARG A 1 84 ? 6.925 9.866 -3.113 1.00 98.19 84 ARG A N 1
ATOM 641 C CA . ARG A 1 84 ? 7.045 11.169 -3.788 1.00 98.19 84 ARG A CA 1
ATOM 642 C C . ARG A 1 84 ? 5.737 11.586 -4.456 1.00 98.19 84 ARG A C 1
ATOM 644 O O . ARG A 1 84 ? 5.356 12.743 -4.347 1.00 98.19 84 ARG A O 1
ATOM 651 N N . ILE A 1 85 ? 5.035 10.661 -5.112 1.00 96.31 85 ILE A N 1
ATOM 652 C CA . ILE A 1 85 ? 3.714 10.941 -5.698 1.00 96.31 85 ILE A CA 1
ATOM 653 C C . ILE A 1 85 ? 2.701 11.262 -4.595 1.00 96.31 85 ILE A C 1
ATOM 655 O O . ILE A 1 85 ? 1.984 12.253 -4.696 1.00 96.31 85 ILE A O 1
ATOM 659 N N . MET A 1 86 ? 2.655 10.450 -3.536 1.00 96.56 86 MET A N 1
ATOM 660 C CA . MET A 1 86 ? 1.728 10.635 -2.416 1.00 96.56 86 MET A CA 1
ATOM 661 C C . MET A 1 86 ? 1.922 11.988 -1.715 1.00 96.56 86 MET A C 1
ATOM 663 O O . MET A 1 86 ? 0.941 12.643 -1.364 1.00 96.56 86 MET A O 1
ATOM 667 N N . ASP A 1 87 ? 3.167 12.450 -1.589 1.00 97.56 87 ASP A N 1
ATOM 668 C CA . ASP A 1 87 ? 3.520 13.739 -0.984 1.00 97.56 87 ASP A CA 1
ATOM 669 C C . ASP A 1 87 ? 3.078 14.951 -1.834 1.00 97.56 87 ASP A C 1
ATOM 671 O O . ASP A 1 87 ? 2.960 16.056 -1.308 1.00 97.56 87 ASP A O 1
ATOM 675 N N . MET A 1 88 ? 2.757 14.753 -3.119 1.00 97.25 88 MET A N 1
ATOM 676 C CA . MET A 1 88 ? 2.206 15.792 -4.003 1.00 97.25 88 MET A CA 1
ATOM 677 C C . MET A 1 88 ? 0.669 15.844 -4.002 1.00 97.25 88 MET A C 1
ATOM 679 O O . MET A 1 88 ? 0.084 16.752 -4.596 1.00 97.25 88 MET A O 1
ATOM 683 N N . LEU A 1 89 ? -0.006 14.880 -3.367 1.00 96.56 89 LEU A N 1
ATOM 684 C CA . LEU A 1 89 ? -1.468 14.832 -3.320 1.00 96.56 89 LEU A CA 1
ATOM 685 C C . LEU A 1 89 ? -2.029 15.858 -2.326 1.00 96.56 89 LEU A C 1
ATOM 687 O O . LEU A 1 89 ? -1.456 16.115 -1.266 1.00 96.56 89 LEU A O 1
ATOM 691 N N . GLY A 1 90 ? -3.193 16.424 -2.655 1.00 97.94 90 GLY A N 1
ATOM 692 C CA . GLY A 1 90 ? -3.873 17.403 -1.806 1.00 97.94 90 GLY A CA 1
ATOM 693 C C . GLY A 1 90 ? -4.256 16.821 -0.442 1.00 97.94 90 GLY A C 1
ATOM 694 O O . GLY A 1 90 ? -4.835 15.739 -0.370 1.00 97.94 90 GLY A O 1
ATOM 695 N N . ALA A 1 91 ? -3.971 17.558 0.635 1.00 97.38 91 ALA A N 1
ATOM 696 C CA . ALA A 1 91 ? -4.073 17.073 2.015 1.00 97.38 91 ALA A CA 1
ATOM 697 C C . ALA A 1 91 ? -5.465 16.544 2.421 1.00 97.38 91 ALA A C 1
ATOM 699 O O . ALA A 1 91 ? -5.548 15.586 3.189 1.00 97.38 91 ALA A O 1
ATOM 700 N N . GLU A 1 92 ? -6.539 17.133 1.893 1.00 97.88 92 GLU A N 1
ATOM 701 C CA . GLU A 1 92 ? -7.927 16.719 2.167 1.00 97.88 92 GLU A CA 1
ATOM 702 C C . GLU A 1 92 ? -8.401 15.558 1.282 1.00 97.88 92 GLU A C 1
ATOM 704 O O . GLU A 1 92 ? -9.488 15.016 1.477 1.00 97.88 92 GLU A O 1
ATOM 709 N N . GLY A 1 93 ? -7.597 15.165 0.291 1.00 98.00 93 GLY A N 1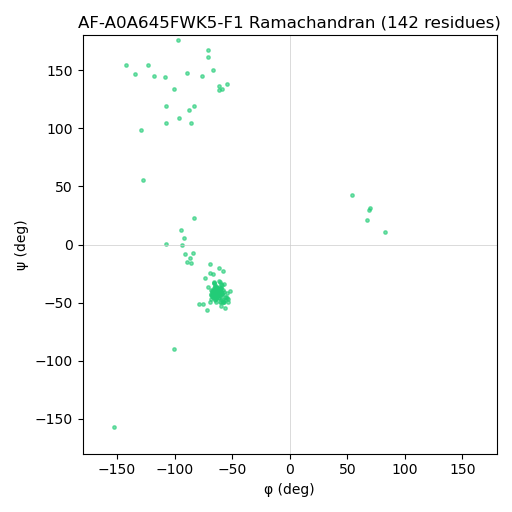
ATOM 710 C CA . GLY A 1 93 ? -7.931 14.066 -0.599 1.00 98.00 93 GLY A CA 1
ATOM 711 C C . GLY A 1 93 ? -7.956 12.723 0.132 1.00 98.00 93 GLY A C 1
ATOM 712 O O . GLY A 1 93 ? -7.224 12.489 1.098 1.00 98.00 93 GLY A O 1
ATOM 713 N N . LYS A 1 94 ? -8.803 11.824 -0.369 1.00 98.38 94 LYS A N 1
ATOM 714 C CA . LYS A 1 94 ? -8.962 10.452 0.117 1.00 98.38 94 LYS A CA 1
ATOM 715 C C . LYS A 1 94 ? -8.711 9.471 -1.018 1.00 98.38 94 LYS A C 1
ATOM 717 O O . LYS A 1 94 ? -8.918 9.796 -2.190 1.00 98.38 94 LYS A O 1
ATOM 722 N N . THR A 1 95 ? -8.299 8.261 -0.670 1.00 98.25 95 THR A N 1
ATOM 723 C CA . THR A 1 95 ? -8.263 7.151 -1.629 1.00 98.25 95 THR A CA 1
ATOM 724 C C . THR A 1 95 ? -9.685 6.708 -1.964 1.00 98.25 95 THR A C 1
ATOM 726 O O . THR A 1 95 ? -10.629 7.014 -1.231 1.00 98.25 95 THR A O 1
ATOM 729 N N . SER A 1 96 ? -9.851 6.001 -3.081 1.00 97.75 96 SER A N 1
ATOM 730 C CA . SER A 1 96 ? -11.119 5.352 -3.439 1.00 97.75 96 SER A CA 1
ATOM 731 C C . SER A 1 96 ? -11.576 4.398 -2.337 1.00 97.75 96 SER A C 1
ATOM 733 O O . SER A 1 96 ? -12.698 4.501 -1.858 1.00 97.75 96 SER A O 1
ATOM 735 N N . MET A 1 97 ? -10.666 3.548 -1.859 1.00 98.38 97 MET A N 1
ATOM 736 C CA . MET A 1 97 ? -10.977 2.537 -0.853 1.00 98.38 97 MET A CA 1
ATOM 737 C C . MET A 1 97 ? -11.459 3.143 0.474 1.00 98.38 97 MET A C 1
ATOM 739 O O . MET A 1 97 ? -12.417 2.642 1.050 1.00 98.38 97 MET A O 1
ATOM 743 N N . LEU A 1 98 ? -10.866 4.250 0.944 1.00 98.62 98 LEU A N 1
ATOM 744 C CA . LEU A 1 98 ? -11.384 4.947 2.129 1.00 98.62 98 LEU A CA 1
ATOM 745 C C . LEU A 1 98 ? -12.810 5.477 1.896 1.00 98.62 98 LEU A C 1
ATOM 747 O O . LEU A 1 98 ? -13.660 5.361 2.774 1.00 98.62 98 LEU A O 1
ATOM 751 N N . GLN A 1 99 ? -13.093 6.021 0.712 1.00 98.75 99 GLN A N 1
ATOM 752 C CA . GLN A 1 99 ? -14.439 6.495 0.372 1.00 98.75 99 GLN A CA 1
ATOM 753 C C . GLN A 1 99 ? -15.461 5.352 0.303 1.00 98.75 99 GLN A C 1
ATOM 755 O O . GLN A 1 99 ? -16.625 5.563 0.640 1.00 98.75 99 GLN A O 1
ATOM 760 N N . ASP A 1 100 ? -15.051 4.154 -0.122 1.00 98.62 100 ASP A N 1
ATOM 761 C CA . ASP A 1 100 ? -15.909 2.967 -0.106 1.00 98.62 100 ASP A CA 1
ATOM 762 C C . ASP A 1 100 ? -16.228 2.519 1.324 1.00 98.62 100 ASP A C 1
ATOM 764 O O . ASP A 1 100 ? -17.404 2.325 1.635 1.00 98.62 100 ASP A O 1
ATOM 768 N N . ILE A 1 101 ? -15.232 2.480 2.222 1.00 98.38 101 ILE A N 1
ATOM 769 C CA . ILE A 1 101 ? -15.455 2.206 3.653 1.00 98.38 101 ILE A CA 1
ATOM 770 C C . ILE A 1 101 ? -16.425 3.225 4.269 1.00 98.38 101 ILE A C 1
ATOM 772 O O . ILE A 1 101 ? -17.405 2.843 4.907 1.00 98.38 101 ILE A O 1
ATOM 776 N N . GLU A 1 102 ? -16.195 4.525 4.057 1.00 98.31 102 GLU A N 1
ATOM 777 C CA . GLU A 1 102 ? -17.055 5.593 4.595 1.00 98.31 102 GLU A CA 1
ATOM 778 C C . GLU A 1 102 ? -18.494 5.510 4.070 1.00 98.31 102 GLU A C 1
ATOM 780 O O . GLU A 1 102 ? -19.442 5.859 4.776 1.00 98.31 102 GLU A O 1
ATOM 785 N N . ALA A 1 103 ? -18.664 5.024 2.841 1.00 98.38 103 ALA A N 1
ATOM 786 C CA . ALA A 1 103 ? -19.961 4.838 2.211 1.00 98.38 103 ALA A CA 1
ATOM 787 C C . ALA A 1 103 ? -20.566 3.438 2.422 1.00 98.38 103 ALA A C 1
ATOM 789 O O . ALA A 1 103 ? -21.613 3.160 1.834 1.00 98.38 103 ALA A O 1
ATOM 790 N N . ARG A 1 104 ? -19.935 2.572 3.232 1.00 98.00 104 ARG A N 1
ATOM 791 C CA . ARG A 1 104 ? -20.357 1.180 3.485 1.00 98.00 104 ARG A CA 1
ATOM 792 C C . ARG A 1 104 ? -20.535 0.367 2.193 1.00 98.00 104 ARG A C 1
ATOM 794 O O . ARG A 1 104 ? -21.515 -0.356 2.026 1.00 98.00 104 ARG A O 1
ATOM 801 N N . ARG A 1 105 ? -19.603 0.516 1.248 1.00 98.44 105 ARG A N 1
ATOM 802 C CA . ARG A 1 105 ? -19.528 -0.281 0.014 1.00 98.44 105 ARG A CA 1
ATOM 803 C C . ARG A 1 105 ? -18.357 -1.243 0.077 1.00 98.44 105 ARG A C 1
ATOM 805 O O . ARG A 1 105 ? -17.298 -0.880 0.578 1.00 98.44 105 ARG A O 1
ATOM 812 N N . LEU A 1 106 ? -18.545 -2.433 -0.494 1.00 98.31 106 LEU A N 1
ATOM 813 C CA . LEU A 1 106 ? -17.457 -3.391 -0.682 1.00 98.31 106 LEU A CA 1
ATOM 814 C C . LEU A 1 106 ? -16.297 -2.742 -1.438 1.00 98.31 106 LEU A C 1
ATOM 816 O O . LEU A 1 106 ? -16.509 -2.000 -2.400 1.00 98.31 106 LEU A O 1
ATOM 820 N N . THR A 1 107 ? -15.087 -3.038 -0.987 1.00 98.50 107 THR A N 1
ATOM 821 C CA . THR A 1 107 ? -13.854 -2.478 -1.521 1.00 98.50 107 THR A CA 1
ATOM 822 C C . THR A 1 107 ? -13.199 -3.412 -2.538 1.00 98.50 107 THR A C 1
ATOM 824 O O . THR A 1 107 ? -13.606 -4.549 -2.766 1.00 98.50 107 THR A O 1
ATOM 827 N N . GLU A 1 108 ? -12.111 -2.935 -3.129 1.00 97.81 108 GLU A N 1
ATOM 828 C CA . GLU A 1 108 ? -11.209 -3.703 -3.989 1.00 97.81 108 GLU A CA 1
ATOM 829 C C . GLU A 1 108 ? -10.150 -4.517 -3.197 1.00 97.81 108 GLU A C 1
ATOM 831 O O . GLU A 1 108 ? -9.104 -4.863 -3.742 1.00 97.81 108 GLU A O 1
ATOM 836 N N . VAL A 1 109 ? -10.382 -4.843 -1.912 1.00 98.44 109 VAL A N 1
ATOM 837 C CA . VAL A 1 109 ? -9.392 -5.537 -1.053 1.00 98.44 109 VAL A CA 1
ATOM 838 C C . VAL A 1 109 ? -8.941 -6.890 -1.608 1.00 98.44 109 VAL A C 1
ATOM 840 O O . VAL A 1 109 ? -7.752 -7.211 -1.554 1.00 98.44 109 VAL A O 1
ATOM 843 N N . GLU A 1 110 ? -9.857 -7.664 -2.193 1.00 98.44 110 GLU A N 1
ATOM 844 C CA . GLU A 1 110 ? -9.532 -8.953 -2.818 1.00 98.44 110 GLU A CA 1
ATOM 845 C C . GLU A 1 110 ? -8.574 -8.771 -3.995 1.00 98.44 110 GLU A C 1
ATOM 847 O O . GLU A 1 110 ? -7.627 -9.535 -4.165 1.00 98.44 110 GLU A O 1
ATOM 852 N N . ALA A 1 111 ? -8.772 -7.703 -4.772 1.00 98.19 111 ALA A N 1
ATOM 853 C CA . ALA A 1 111 ? -7.907 -7.388 -5.894 1.00 98.19 111 ALA A CA 1
ATOM 854 C C . ALA A 1 111 ? -6.511 -6.944 -5.438 1.00 98.19 111 ALA A C 1
ATOM 856 O O . ALA A 1 111 ? -5.574 -7.128 -6.207 1.00 98.19 111 ALA A O 1
ATOM 857 N N . PHE A 1 112 ? -6.348 -6.410 -4.220 1.00 98.50 112 PHE A N 1
ATOM 858 C CA . PHE A 1 112 ? -5.056 -5.988 -3.662 1.00 98.50 112 PHE A CA 1
ATOM 859 C C . PHE A 1 112 ? -4.461 -7.008 -2.690 1.00 98.50 112 PHE A C 1
ATOM 861 O O . PHE A 1 112 ? -3.712 -7.885 -3.122 1.00 98.50 112 PHE A O 1
ATOM 868 N N . ALA A 1 113 ? -4.760 -6.919 -1.387 1.00 98.69 113 ALA A N 1
ATOM 869 C CA . ALA A 1 113 ? -4.191 -7.845 -0.414 1.00 98.69 113 ALA A CA 1
ATOM 870 C C . ALA A 1 113 ? -4.562 -9.301 -0.703 1.00 98.69 113 ALA A C 1
ATOM 872 O O . ALA A 1 113 ? -3.729 -10.164 -0.444 1.00 98.69 113 ALA A O 1
ATOM 873 N N . GLY A 1 114 ? -5.747 -9.580 -1.261 1.00 98.75 114 GLY A N 1
ATOM 874 C CA . GLY A 1 114 ? -6.102 -10.931 -1.714 1.00 98.75 114 GLY A CA 1
ATOM 875 C C . GLY A 1 114 ? -5.083 -11.464 -2.724 1.00 98.75 114 GLY A C 1
ATOM 876 O O . GLY A 1 114 ? -4.420 -12.462 -2.457 1.00 98.75 114 GLY A O 1
ATOM 877 N N . THR A 1 115 ? -4.836 -10.720 -3.804 1.00 98.81 115 THR A N 1
ATOM 878 C CA . THR A 1 115 ? -3.810 -11.052 -4.809 1.00 98.81 115 THR A CA 1
ATOM 879 C C . THR A 1 115 ? -2.411 -11.238 -4.207 1.00 98.81 115 THR A C 1
ATOM 881 O O . THR A 1 115 ? -1.726 -12.208 -4.534 1.00 98.81 115 THR A O 1
ATOM 884 N N . VAL A 1 116 ? -1.964 -10.342 -3.314 1.00 98.81 116 VAL A N 1
ATOM 885 C CA . VAL A 1 116 ? -0.645 -10.478 -2.657 1.00 98.81 116 VAL A CA 1
ATOM 886 C C . VAL A 1 116 ? -0.574 -11.759 -1.827 1.00 98.81 116 VAL A C 1
ATOM 888 O O . VAL A 1 116 ? 0.431 -12.469 -1.875 1.00 98.81 116 VAL A O 1
ATOM 891 N N . VAL A 1 117 ? -1.630 -12.063 -1.071 1.00 98.88 117 VAL A N 1
ATOM 892 C CA . VAL A 1 117 ? -1.723 -13.263 -0.236 1.00 98.88 117 VAL A CA 1
ATOM 893 C C . VAL A 1 117 ? -1.716 -14.531 -1.085 1.00 98.88 117 VAL A C 1
ATOM 895 O O . VAL A 1 117 ? -0.955 -15.445 -0.775 1.00 98.88 117 VAL A O 1
ATOM 898 N N . ASP A 1 118 ? -2.468 -14.561 -2.181 1.00 98.81 118 ASP A N 1
ATOM 899 C CA . ASP A 1 118 ? -2.541 -15.715 -3.079 1.00 98.81 118 ASP A CA 1
ATOM 900 C C . ASP A 1 118 ? -1.190 -16.015 -3.744 1.00 98.81 118 ASP A C 1
ATOM 902 O O . ASP A 1 118 ? -0.764 -17.171 -3.822 1.00 98.81 118 ASP A O 1
ATOM 906 N N . ILE A 1 119 ? -0.472 -14.983 -4.201 1.00 98.75 119 ILE A N 1
ATOM 907 C CA . ILE A 1 119 ? 0.891 -15.140 -4.732 1.00 98.75 119 ILE A CA 1
ATOM 908 C C . ILE A 1 119 ? 1.826 -15.627 -3.625 1.00 98.75 119 ILE A C 1
ATOM 910 O O . ILE A 1 119 ? 2.591 -16.572 -3.820 1.00 98.75 119 ILE A O 1
ATOM 914 N N . ALA A 1 120 ? 1.754 -15.021 -2.442 1.00 98.69 120 ALA A N 1
ATOM 915 C CA . ALA A 1 120 ? 2.601 -15.409 -1.328 1.00 98.69 120 ALA A CA 1
ATOM 916 C C . ALA A 1 120 ? 2.392 -16.872 -0.916 1.00 98.69 120 ALA A C 1
ATOM 918 O O . ALA A 1 120 ? 3.372 -17.569 -0.663 1.00 98.69 120 ALA A O 1
ATOM 919 N N . ASP A 1 121 ? 1.151 -17.361 -0.912 1.00 98.62 121 ASP A N 1
ATOM 920 C CA . ASP A 1 121 ? 0.830 -18.759 -0.620 1.00 98.62 121 ASP A CA 1
ATOM 921 C C . ASP A 1 121 ? 1.379 -19.717 -1.689 1.00 98.62 121 ASP A C 1
ATOM 923 O O . ASP A 1 121 ? 1.941 -20.759 -1.346 1.00 98.62 121 ASP A O 1
ATOM 927 N N . ARG A 1 122 ? 1.319 -19.350 -2.978 1.00 98.56 122 ARG A N 1
ATOM 928 C CA . ARG A 1 122 ? 1.914 -20.151 -4.067 1.00 98.56 122 ARG A CA 1
ATOM 929 C C . ARG A 1 122 ? 3.440 -20.226 -4.005 1.00 98.56 122 ARG A C 1
ATOM 931 O O . ARG A 1 122 ? 4.011 -21.242 -4.398 1.00 98.56 122 ARG A O 1
ATOM 938 N N . HIS A 1 123 ? 4.091 -19.161 -3.542 1.00 98.44 123 HIS A N 1
ATOM 939 C CA . HIS A 1 123 ? 5.550 -19.014 -3.585 1.00 98.44 123 HIS A CA 1
ATOM 940 C C . HIS A 1 123 ? 6.238 -19.144 -2.215 1.00 98.44 123 HIS A C 1
ATOM 942 O O . HIS A 1 123 ? 7.462 -19.053 -2.136 1.00 98.44 123 HIS A O 1
ATOM 948 N N . GLY A 1 124 ? 5.484 -19.373 -1.135 1.00 98.31 124 GLY A N 1
ATOM 949 C CA . GLY A 1 124 ? 6.022 -19.506 0.222 1.00 98.31 124 GLY A CA 1
ATOM 950 C C . GLY A 1 124 ? 6.562 -18.198 0.817 1.00 98.31 124 GLY A C 1
ATOM 951 O O . GLY A 1 124 ? 7.512 -18.231 1.598 1.00 98.31 124 GLY A O 1
ATOM 952 N N . LEU A 1 125 ? 5.988 -17.048 0.447 1.00 98.56 125 LEU A N 1
ATOM 953 C CA . LEU A 1 125 ? 6.405 -15.731 0.939 1.00 98.56 125 LEU A CA 1
ATOM 954 C C . LEU A 1 125 ? 5.668 -15.339 2.229 1.00 98.56 125 LEU A C 1
ATOM 956 O O . LEU A 1 125 ? 4.490 -15.641 2.433 1.00 98.56 125 L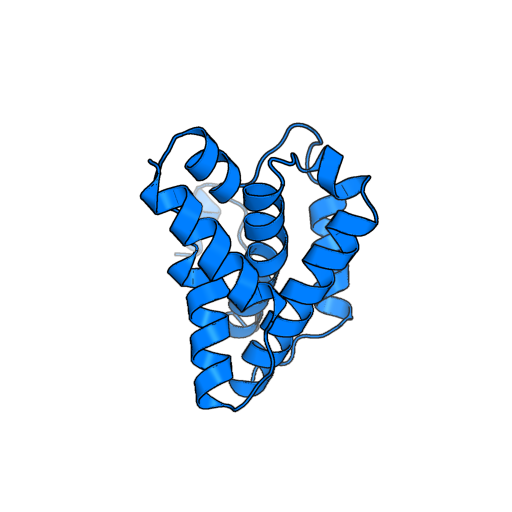EU A O 1
ATOM 960 N N . ALA A 1 126 ? 6.354 -14.595 3.095 1.00 98.62 126 ALA A N 1
ATOM 961 C CA . ALA A 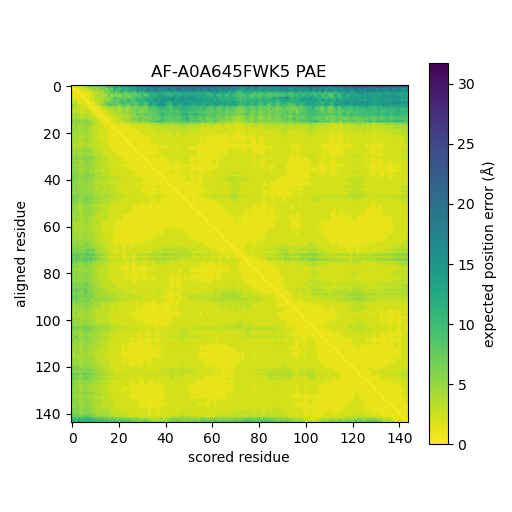1 126 ? 5.742 -13.990 4.271 1.00 98.62 126 ALA A CA 1
ATOM 962 C C . ALA A 1 126 ? 5.164 -12.611 3.918 1.00 98.62 126 ALA A C 1
ATOM 964 O O . ALA A 1 126 ? 5.915 -11.694 3.604 1.00 98.62 126 ALA A O 1
ATOM 965 N N . VAL A 1 127 ? 3.836 -12.471 4.015 1.00 98.81 127 VAL A N 1
ATOM 966 C CA . VAL A 1 127 ? 3.114 -11.202 3.779 1.00 98.81 127 VAL A CA 1
ATOM 967 C C . VAL A 1 127 ? 2.175 -10.828 4.945 1.00 98.81 127 VAL A C 1
ATOM 969 O O . VAL A 1 127 ? 0.951 -10.744 4.790 1.00 98.81 127 VAL A O 1
ATOM 972 N N . PRO A 1 128 ? 2.697 -10.728 6.184 1.00 98.81 128 PRO A N 1
ATOM 973 C CA . PRO A 1 128 ? 1.878 -10.528 7.380 1.00 98.81 128 PRO A CA 1
ATOM 974 C C . PRO A 1 128 ? 1.039 -9.243 7.367 1.00 98.81 128 PRO A C 1
ATOM 976 O O . PRO A 1 128 ? -0.076 -9.260 7.902 1.00 98.81 128 PRO A O 1
ATOM 979 N N . VAL A 1 129 ? 1.524 -8.150 6.775 1.00 98.81 129 VAL A N 1
ATOM 980 C CA . VAL A 1 129 ? 0.790 -6.880 6.718 1.00 98.81 129 VAL A CA 1
ATOM 981 C C . VAL A 1 129 ? -0.410 -7.015 5.791 1.00 98.81 129 VAL A C 1
ATOM 983 O O . VAL A 1 129 ? -1.531 -6.753 6.223 1.00 98.81 129 VAL A O 1
ATOM 986 N N . ASN A 1 130 ? -0.227 -7.534 4.576 1.00 98.81 130 ASN A N 1
ATOM 987 C CA . ASN A 1 130 ? -1.333 -7.740 3.641 1.00 98.81 130 ASN A CA 1
ATOM 988 C C . ASN A 1 130 ? -2.340 -8.783 4.143 1.00 98.81 130 ASN A C 1
ATOM 990 O O . ASN A 1 130 ? -3.544 -8.567 4.027 1.00 98.81 130 ASN A O 1
ATOM 994 N N . ARG A 1 131 ? -1.904 -9.863 4.813 1.00 98.81 131 ARG A N 1
ATOM 995 C CA . ARG A 1 131 ? -2.848 -10.792 5.476 1.00 98.81 131 ARG A CA 1
ATOM 996 C C . ARG A 1 131 ? -3.677 -10.103 6.551 1.00 98.81 131 ARG A C 1
ATOM 998 O O . ARG A 1 131 ? -4.852 -10.420 6.729 1.00 98.81 131 ARG A O 1
ATOM 1005 N N . THR A 1 132 ? -3.054 -9.201 7.298 1.00 98.88 132 THR A N 1
ATOM 1006 C CA . THR A 1 132 ? -3.731 -8.434 8.342 1.00 98.88 132 THR A CA 1
ATOM 1007 C C . THR A 1 132 ? -4.730 -7.459 7.726 1.00 98.88 132 THR A C 1
ATOM 1009 O O . THR A 1 132 ? -5.868 -7.402 8.183 1.00 98.88 132 THR A O 1
ATOM 1012 N N . TYR A 1 133 ? -4.347 -6.763 6.656 1.00 98.69 133 TYR A N 1
ATOM 1013 C CA . TYR A 1 133 ? -5.225 -5.861 5.912 1.00 98.69 133 TYR A CA 1
ATOM 1014 C C . TYR A 1 133 ? -6.438 -6.573 5.338 1.00 98.69 133 TYR A C 1
ATOM 1016 O O . TYR A 1 133 ? -7.560 -6.152 5.604 1.00 98.69 133 TYR A O 1
ATOM 1024 N N . LEU A 1 134 ? -6.216 -7.695 4.649 1.00 98.88 134 LEU A N 1
ATOM 1025 C CA . LEU A 1 134 ? -7.281 -8.513 4.078 1.00 98.88 134 LEU A CA 1
ATOM 1026 C C . LEU A 1 134 ? -8.321 -8.892 5.137 1.00 98.88 134 LEU A C 1
ATOM 1028 O O . LEU A 1 134 ? -9.517 -8.728 4.926 1.00 98.88 134 LEU A O 1
ATOM 1032 N N . ARG A 1 135 ? -7.869 -9.355 6.308 1.00 98.81 135 ARG A N 1
ATOM 1033 C CA . ARG A 1 135 ? -8.764 -9.742 7.409 1.00 98.81 135 ARG A CA 1
ATOM 1034 C C . ARG A 1 135 ? -9.500 -8.553 8.017 1.00 98.81 135 ARG A C 1
ATOM 1036 O O . ARG A 1 135 ? -10.685 -8.673 8.299 1.00 98.81 135 ARG A O 1
ATOM 1043 N N . GLN A 1 136 ? -8.812 -7.434 8.244 1.00 98.62 136 GLN A N 1
ATOM 1044 C CA . GLN A 1 136 ? -9.434 -6.251 8.839 1.00 98.62 136 GLN A CA 1
ATOM 1045 C C . GLN A 1 136 ? -10.502 -5.662 7.924 1.00 98.62 136 GLN A C 1
ATOM 1047 O O . GLN A 1 136 ? -11.602 -5.389 8.389 1.00 98.62 136 GLN A O 1
ATOM 1052 N N . ILE A 1 137 ? -10.198 -5.504 6.636 1.00 98.50 137 ILE A N 1
ATOM 1053 C CA . ILE A 1 137 ? -11.138 -4.908 5.688 1.00 98.50 137 ILE A CA 1
ATOM 1054 C C . ILE A 1 137 ? -12.331 -5.843 5.457 1.00 98.50 137 ILE A C 1
ATOM 1056 O O . ILE A 1 137 ? -13.456 -5.368 5.549 1.00 98.50 137 ILE A O 1
ATOM 1060 N N . ARG A 1 138 ? -12.130 -7.163 5.305 1.00 98.56 138 ARG A N 1
ATOM 1061 C CA . ARG A 1 138 ? -13.248 -8.130 5.264 1.00 98.56 138 ARG A CA 1
ATOM 1062 C C . ARG A 1 138 ? -14.154 -8.013 6.492 1.00 98.56 138 ARG A C 1
ATOM 1064 O O . ARG A 1 138 ? -15.367 -7.933 6.355 1.00 98.56 138 ARG A O 1
ATOM 1071 N N . ALA A 1 139 ? -13.573 -7.926 7.690 1.00 98.50 139 ALA A N 1
ATOM 1072 C CA . ALA A 1 139 ? -14.349 -7.768 8.919 1.00 98.50 139 ALA A CA 1
ATOM 1073 C C . ALA A 1 139 ? -15.107 -6.425 8.982 1.00 98.50 139 ALA A C 1
ATOM 1075 O O . ALA A 1 139 ? -16.213 -6.366 9.516 1.00 98.50 139 ALA A O 1
ATOM 1076 N N . MET A 1 140 ? -14.539 -5.340 8.438 1.00 98.00 140 MET A N 1
ATOM 1077 C CA . MET A 1 140 ? -15.261 -4.072 8.274 1.00 98.00 140 MET A CA 1
ATOM 1078 C C . MET A 1 140 ? -16.431 -4.237 7.296 1.00 98.00 140 MET A C 1
ATOM 1080 O O . MET A 1 140 ? -17.539 -3.811 7.612 1.00 98.00 140 MET A O 1
ATOM 1084 N N . GLU A 1 141 ? -16.207 -4.892 6.156 1.00 98.19 141 GLU A N 1
ATOM 1085 C CA . GLU A 1 141 ? -17.206 -5.132 5.107 1.00 98.19 141 GLU A CA 1
ATOM 1086 C C . GLU A 1 141 ? -18.374 -6.007 5.573 1.00 98.19 141 GLU A C 1
ATOM 1088 O O . GLU A 1 141 ? -19.525 -5.724 5.254 1.00 98.19 141 GLU A O 1
ATOM 1093 N N . GLU A 1 142 ? -18.108 -7.020 6.398 1.00 98.00 142 GLU A N 1
ATOM 1094 C CA . GLU A 1 142 ? -19.130 -7.854 7.048 1.00 98.00 142 GLU A CA 1
ATOM 1095 C C . GLU A 1 142 ? -20.063 -7.051 7.972 1.00 98.00 142 GLU A C 1
ATOM 1097 O O . GLU A 1 142 ? -21.160 -7.508 8.296 1.00 98.00 142 GLU A O 1
ATOM 1102 N N . SER A 1 143 ? -19.637 -5.859 8.405 1.00 95.19 143 SER A N 1
ATOM 1103 C CA . SER A 1 143 ? -20.415 -4.974 9.276 1.00 95.19 143 SER A CA 1
ATOM 1104 C C . SER A 1 143 ? -21.249 -3.926 8.532 1.00 95.19 143 SER A C 1
ATOM 1106 O O . SER A 1 143 ? -21.895 -3.105 9.197 1.00 95.19 143 SER A O 1
ATOM 1108 N N . PHE A 1 144 ? -21.195 -3.896 7.194 1.00 93.44 144 PHE A N 1
ATOM 1109 C CA . PHE A 1 144 ? -21.898 -2.919 6.351 1.00 93.44 144 PHE A CA 1
ATOM 1110 C C . PHE A 1 144 ? -23.421 -3.068 6.338 1.00 93.44 144 PHE A C 1
ATOM 1112 O O . PHE A 1 144 ? -23.954 -4.134 6.697 1.00 93.44 144 PHE A O 1
#

Foldseek 3Di:
DVVVCVVVVPDDDDDPDPVLVVLLVLLLCQLAQLLCQLVVAFLLRCLPDPVSLVLSLLSSQLSQVLCVLVVHHDDPVSSVVSSVVSNPDDRRHHDPNNVCLVVLHQGCLCVHLVSSVVSCVVVVHDNPSSVVSSVSSVVSSVVD

InterPro domains:
  IPR008927 6-phosphogluconate dehydrogenase-like, C-terminal domain superfamily [SSF48179] (17-141)
  IPR013328 6-phosphogluconate dehydrogenase, domain 2 [G3DSA:1.10.1040.10] (18-143)
  IPR013752 Ketopantoate reductase, C-terminal domain [PF08546] (18-141)
  IPR051402 Ketopantoate Reductase-Related [PTHR21708] (6-139)

Radius of gyration: 15.97 Å; Cα contacts (8 Å, |Δi|>4): 165; chains: 1; bounding box: 35×38×45 Å

Organism: NCBI:txid1076179

pLDDT: mean 96.82, std 4.1, range [68.0, 98.88]

Nearest PDB structures (foldseek):
  4yca-assembly1_A  TM=8.645E-01  e=7.588E-08  Staphylococcus aureus
  4yca-assembly1_B  TM=9.281E-01  e=1.984E-07  Staphylococcus aureus
  8ix9-assembly1_B  TM=9.009E-01  e=2.895E-06  Pseudomonas aeruginosa
  1ks9-assembly1_A  TM=8.855E-01  e=5.877E-06  Escherichia coli
  4ol9-assembly1_A-2  TM=8.700E-01  e=9.745E-06  Mycobacterium tuberculosis

Secondary structure (DSSP, 8-state):
-HHHHHHHT------S-HHHHHHHHHHHHHHHHHHHHHHT--HHHHHH-HHHHHHHHHHHHHHHHHHHHTT----HHHHHHHHHHHHTS-TT---HHHHHHHTT---STIIIIIHHHHHHHHHT---HHHHHHHHHHHHHHTT-

Mean predicted aligned error: 3.1 Å

Solvent-accessible surface area (backbone atoms only — not comparable to full-atom values): 7865 Å² total; per-residue (Å²): 108,67,74,53,36,66,72,70,70,52,88,80,81,81,66,95,51,57,67,61,51,50,49,53,52,49,26,42,44,42,10,50,29,52,48,25,40,76,69,72,40,32,41,40,54,40,71,71,30,69,67,54,46,50,50,24,48,53,29,27,52,39,33,24,52,36,35,42,77,73,75,36,91,54,51,72,69,60,53,52,51,44,49,57,55,54,68,70,50,58,46,86,41,67,46,69,44,29,53,24,57,76,67,58,41,84,63,65,48,59,75,35,30,39,47,40,44,55,46,17,66,76,70,75,51,85,45,70,59,32,52,48,48,39,53,52,51,51,58,54,54,75,69,91

Sequence (144 aa):
MEDFFLRTGIEYDIPEDMITSLWKKFMMNTGLNQTSAILGFTYGMMQRSPSARALMRSAMEEAAAAAGAEGISLGTREIDDCFRIMDMLGAEGKTSMLQDIEARRLTEVEAFAGTVVDIADRHGLAVPVNRTYLRQIRAMEESF